Protein AF-A0A936LWY4-F1 (afdb_monomer_lite)

Secondary structure (DSSP, 8-state):
-EEEEE--SSHHHHHHHHHHHHHHHHTT---EEEEE--HHHHHHTT--SSSEEEETTEEEEGGGGGG--GGG-

Radius of gyration: 11.62 Å; chains: 1; bounding box: 25×22×30 Å

Structure (mmCIF, N/CA/C/O backbone):
data_AF-A0A936LWY4-F1
#
_entry.id   AF-A0A9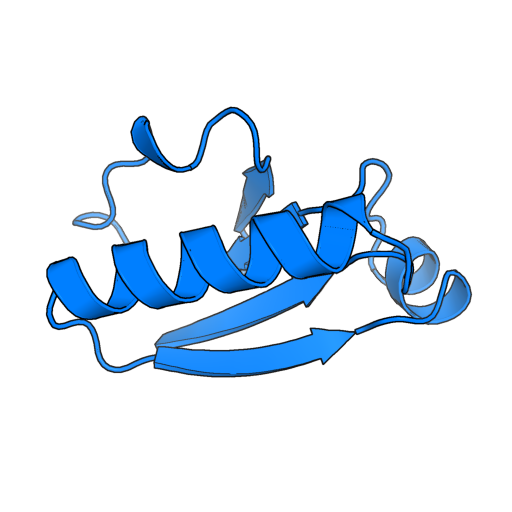36LWY4-F1
#
loop_
_atom_site.group_PDB
_atom_site.id
_atom_site.type_symbol
_atom_site.label_atom_id
_atom_site.label_alt_id
_atom_site.label_comp_id
_atom_site.label_asym_id
_atom_site.label_entity_id
_atom_site.label_seq_id
_atom_site.pdbx_PDB_ins_code
_atom_site.Cartn_x
_atom_site.Cartn_y
_atom_site.Cartn_z
_atom_site.occupancy
_atom_site.B_iso_or_equiv
_atom_site.auth_seq_id
_atom_site.auth_comp_id
_atom_site.auth_asym_id
_atom_site.auth_atom_id
_atom_site.pdbx_PDB_model_num
ATOM 1 N N . MET A 1 1 ? 2.257 6.014 -13.852 1.00 75.56 1 MET A N 1
ATOM 2 C CA . MET A 1 1 ? 1.015 5.641 -13.131 1.00 75.56 1 MET A CA 1
ATOM 3 C C . MET A 1 1 ? 1.092 6.138 -11.690 1.00 75.56 1 MET A C 1
ATOM 5 O O . MET A 1 1 ? 2.172 6.088 -11.121 1.00 75.56 1 MET A O 1
ATOM 9 N N . ILE A 1 2 ? 0.015 6.675 -11.103 1.00 75.25 2 ILE A N 1
ATOM 10 C CA . ILE A 1 2 ? 0.032 7.073 -9.679 1.00 75.25 2 ILE A CA 1
ATOM 11 C C . ILE A 1 2 ? -0.444 5.889 -8.840 1.00 75.25 2 ILE A C 1
ATOM 13 O O . ILE A 1 2 ? -1.507 5.324 -9.106 1.00 75.25 2 ILE A O 1
ATOM 17 N N . VAL A 1 3 ? 0.359 5.534 -7.843 1.00 79.56 3 VAL A N 1
ATOM 18 C CA . VAL A 1 3 ? 0.103 4.481 -6.870 1.00 79.56 3 VAL A CA 1
ATOM 19 C C . VAL A 1 3 ? 0.031 5.126 -5.491 1.00 79.56 3 VAL A C 1
ATOM 21 O O . VAL A 1 3 ? 0.992 5.740 -5.029 1.00 79.56 3 VAL A O 1
ATOM 24 N N . SER A 1 4 ? -1.102 4.985 -4.813 1.00 83.88 4 SER A N 1
ATOM 25 C CA . SER A 1 4 ? -1.257 5.489 -3.444 1.00 83.88 4 SER A CA 1
ATOM 26 C C . SER A 1 4 ? -1.240 4.321 -2.464 1.00 83.88 4 SER A C 1
ATOM 28 O O . SER A 1 4 ? -2.013 3.375 -2.631 1.00 83.88 4 SER A O 1
ATOM 30 N N . LEU A 1 5 ? -0.405 4.379 -1.425 1.00 83.94 5 LEU A N 1
ATOM 31 C CA . LEU A 1 5 ? -0.448 3.408 -0.331 1.00 83.94 5 LEU A CA 1
ATOM 32 C C . LEU A 1 5 ? -1.215 3.953 0.860 1.00 83.94 5 LEU A C 1
ATOM 34 O O . LEU A 1 5 ? -1.034 5.095 1.287 1.00 83.94 5 LEU A O 1
ATOM 38 N N . TYR A 1 6 ? -2.027 3.072 1.429 1.00 84.81 6 TYR A N 1
ATOM 39 C CA . TYR A 1 6 ? -2.834 3.333 2.602 1.00 84.81 6 TYR A CA 1
ATOM 40 C C . TYR A 1 6 ? -2.478 2.329 3.681 1.00 84.81 6 TYR A C 1
ATOM 42 O O . TYR A 1 6 ? -2.553 1.119 3.472 1.00 84.81 6 TYR A O 1
ATOM 50 N N . GLY A 1 7 ? -2.108 2.829 4.849 1.00 82.31 7 GLY A N 1
ATOM 51 C CA . GLY A 1 7 ? -1.817 1.997 6.004 1.00 82.31 7 GLY A CA 1
ATOM 52 C C . GLY A 1 7 ? -1.584 2.829 7.246 1.00 82.31 7 GLY A C 1
ATOM 53 O O . GLY A 1 7 ? -1.217 3.995 7.160 1.00 82.31 7 GLY A O 1
ATOM 54 N N . LEU A 1 8 ? -1.828 2.236 8.410 1.00 82.31 8 LEU A N 1
ATOM 55 C CA . LEU A 1 8 ? -1.432 2.857 9.669 1.00 82.31 8 LEU A CA 1
ATOM 56 C C . LEU A 1 8 ? 0.087 2.747 9.820 1.00 82.31 8 LEU A C 1
ATOM 58 O O . LEU A 1 8 ? 0.641 1.750 9.372 1.00 82.31 8 LEU A O 1
ATOM 62 N N . PRO A 1 9 ? 0.773 3.726 10.434 1.00 79.75 9 PRO A N 1
ATOM 63 C CA . PRO A 1 9 ? 2.226 3.710 10.587 1.00 79.75 9 PRO A CA 1
ATOM 64 C C . PRO A 1 9 ? 2.662 2.700 11.664 1.00 79.75 9 PRO A C 1
ATOM 66 O O . PRO A 1 9 ? 3.144 3.069 12.732 1.00 79.75 9 PRO A O 1
ATOM 69 N N . ASP A 1 10 ? 2.461 1.416 11.383 1.00 82.69 10 ASP A N 1
ATOM 70 C CA . ASP A 1 10 ? 2.899 0.276 12.176 1.00 82.69 10 ASP A CA 1
ATOM 71 C C . ASP A 1 10 ? 3.929 -0.566 11.404 1.00 82.69 10 ASP A C 1
ATOM 73 O O . ASP A 1 10 ? 4.218 -0.329 10.230 1.00 82.69 10 ASP A O 1
ATOM 77 N N . GLU A 1 11 ? 4.517 -1.553 12.079 1.00 79.94 11 GLU A N 1
ATOM 78 C CA . GLU A 1 11 ? 5.541 -2.434 11.504 1.00 79.94 11 GLU A CA 1
ATOM 79 C C . GLU A 1 11 ? 5.067 -3.131 10.216 1.00 79.94 11 GLU A C 1
ATOM 81 O O . GLU A 1 11 ? 5.818 -3.209 9.244 1.00 79.94 11 GLU A O 1
ATOM 86 N N . LYS A 1 12 ? 3.791 -3.536 10.156 1.00 78.62 12 LYS A N 1
ATOM 87 C CA . LYS A 1 12 ? 3.218 -4.229 8.994 1.00 78.62 12 LYS A CA 1
ATOM 88 C C . LYS A 1 12 ? 3.131 -3.316 7.777 1.00 78.62 12 LYS A C 1
ATOM 90 O O . LYS A 1 12 ? 3.373 -3.766 6.658 1.00 78.62 12 LYS A O 1
ATOM 95 N N . TYR A 1 13 ? 2.800 -2.039 7.971 1.00 81.88 13 TYR A N 1
ATOM 96 C CA . TYR A 1 13 ? 2.815 -1.057 6.889 1.00 81.88 13 TYR A CA 1
ATOM 97 C C . TYR A 1 13 ? 4.219 -0.854 6.319 1.00 81.88 13 TYR A C 1
ATOM 99 O O . TYR A 1 13 ? 4.369 -0.809 5.099 1.00 81.88 13 TYR A O 1
ATOM 107 N N . PHE A 1 14 ? 5.249 -0.769 7.165 1.00 84.06 14 PHE A N 1
ATOM 108 C CA . PHE A 1 14 ? 6.622 -0.574 6.693 1.00 84.06 14 PHE A CA 1
ATOM 109 C C . PHE A 1 14 ? 7.153 -1.778 5.912 1.00 84.06 14 PHE A C 1
ATOM 111 O O . PHE A 1 14 ? 7.753 -1.591 4.850 1.00 84.06 14 PHE A O 1
ATOM 118 N N . GLU A 1 15 ? 6.902 -2.998 6.396 1.00 83.75 15 GLU A N 1
ATOM 119 C CA . GLU A 1 15 ? 7.244 -4.225 5.668 1.00 83.75 15 GLU A CA 1
ATOM 120 C C . GLU A 1 15 ? 6.548 -4.271 4.308 1.00 83.75 15 GLU A C 1
ATOM 122 O O . GLU A 1 15 ? 7.181 -4.494 3.274 1.00 83.75 15 GLU A O 1
ATOM 127 N N . TRP A 1 16 ? 5.249 -3.982 4.289 1.00 79.56 16 TRP A N 1
ATOM 128 C CA . TRP A 1 16 ? 4.474 -4.027 3.061 1.00 79.56 16 TRP A CA 1
ATOM 129 C C . TRP A 1 16 ? 4.873 -2.939 2.057 1.00 79.56 16 TRP A C 1
ATOM 131 O O . TRP A 1 16 ? 5.027 -3.221 0.868 1.00 79.56 16 TRP A O 1
ATOM 141 N N . ARG A 1 17 ? 5.120 -1.710 2.523 1.00 84.69 17 ARG A N 1
ATOM 142 C CA . ARG A 1 17 ? 5.643 -0.610 1.701 1.00 84.69 17 ARG A CA 1
ATOM 143 C C . ARG A 1 17 ? 6.918 -1.022 0.975 1.00 84.69 17 ARG A C 1
ATOM 145 O O . ARG A 1 17 ? 7.055 -0.750 -0.214 1.00 84.69 17 ARG A O 1
ATOM 152 N N . LYS A 1 18 ? 7.836 -1.691 1.675 1.00 85.25 18 LYS A N 1
ATOM 153 C CA . LYS A 1 18 ? 9.081 -2.181 1.082 1.00 85.25 18 LYS A CA 1
ATOM 154 C C . LYS A 1 18 ? 8.812 -3.208 -0.021 1.00 85.25 18 LYS A C 1
ATOM 156 O O . LYS A 1 18 ? 9.342 -3.050 -1.115 1.00 85.25 18 LYS A O 1
ATOM 161 N N . MET A 1 19 ? 7.938 -4.184 0.233 1.00 83.25 19 MET A N 1
ATOM 162 C CA . MET A 1 19 ? 7.559 -5.191 -0.767 1.00 83.25 19 MET A CA 1
ATOM 163 C C . MET A 1 19 ? 6.946 -4.570 -2.029 1.00 83.25 19 MET A C 1
ATOM 165 O O . MET A 1 19 ? 7.265 -4.996 -3.134 1.00 83.25 19 MET A O 1
ATOM 169 N N . VAL A 1 20 ? 6.075 -3.563 -1.886 1.00 81.88 20 VAL A N 1
ATOM 170 C CA . VAL A 1 20 ? 5.470 -2.878 -3.042 1.00 81.88 20 VAL A CA 1
ATOM 171 C C . VAL A 1 20 ? 6.528 -2.144 -3.862 1.00 81.88 20 VAL A C 1
ATOM 173 O O . VAL A 1 20 ? 6.503 -2.223 -5.086 1.00 81.88 20 VAL A O 1
ATOM 176 N N . LEU A 1 21 ? 7.462 -1.452 -3.206 1.00 82.12 21 LEU A N 1
ATOM 177 C CA . LEU A 1 21 ? 8.538 -0.734 -3.892 1.00 82.12 21 LEU A CA 1
ATOM 178 C C . LEU A 1 21 ? 9.464 -1.685 -4.660 1.00 82.12 21 LEU A C 1
ATOM 180 O O . LEU A 1 21 ? 9.805 -1.397 -5.804 1.00 82.12 21 LEU A O 1
ATOM 184 N N . GLU A 1 22 ? 9.840 -2.815 -4.054 1.00 84.06 22 GLU A N 1
ATOM 185 C CA . GLU A 1 22 ? 10.648 -3.852 -4.711 1.00 84.06 22 GLU A CA 1
ATOM 186 C C . GLU A 1 22 ? 9.917 -4.417 -5.933 1.00 84.06 22 GLU A C 1
ATOM 188 O O . GLU A 1 22 ? 10.456 -4.409 -7.036 1.00 84.06 22 GLU A O 1
ATOM 193 N N . TYR A 1 23 ? 8.653 -4.805 -5.762 1.00 80.12 23 TYR A N 1
ATOM 194 C CA . TYR A 1 23 ? 7.855 -5.395 -6.831 1.00 80.12 23 TYR A CA 1
ATOM 195 C C . TYR A 1 23 ? 7.619 -4.431 -8.006 1.00 80.12 23 TYR A C 1
ATOM 197 O O . TYR A 1 23 ? 7.757 -4.810 -9.165 1.00 80.12 23 TYR A O 1
ATOM 205 N N . MET A 1 24 ? 7.306 -3.162 -7.732 1.00 77.88 24 MET A N 1
ATOM 206 C CA . MET A 1 24 ? 7.109 -2.166 -8.793 1.00 77.88 24 MET A CA 1
ATOM 207 C C . MET A 1 24 ? 8.412 -1.827 -9.524 1.00 77.88 24 MET A C 1
ATOM 209 O O . MET A 1 24 ? 8.381 -1.553 -10.722 1.00 77.88 24 MET A O 1
ATOM 213 N N . SER A 1 25 ? 9.555 -1.881 -8.830 1.00 80.88 25 SER A N 1
ATOM 214 C CA . SER A 1 25 ? 10.868 -1.719 -9.460 1.00 80.88 25 SER A CA 1
ATOM 215 C C . SER A 1 25 ? 11.204 -2.869 -10.413 1.00 80.88 25 SER A C 1
ATOM 217 O O . SER A 1 25 ? 11.883 -2.631 -11.406 1.00 80.88 25 SER A O 1
ATOM 219 N N . GLU A 1 26 ? 10.763 -4.099 -10.130 1.00 82.50 26 GLU A N 1
ATOM 220 C CA . GLU A 1 26 ? 10.970 -5.253 -11.020 1.00 82.50 26 GLU A CA 1
ATOM 221 C C . GLU A 1 26 ? 10.145 -5.163 -12.309 1.00 82.50 26 GLU A C 1
ATOM 223 O O . GLU A 1 26 ? 10.569 -5.669 -13.346 1.00 82.50 26 GLU A O 1
ATOM 228 N N . LEU A 1 27 ? 8.979 -4.512 -12.256 1.00 76.31 27 LEU A N 1
ATOM 229 C CA . LEU A 1 27 ? 8.092 -4.355 -13.411 1.00 76.31 27 LEU A CA 1
ATOM 230 C C . LEU A 1 27 ? 8.522 -3.242 -14.384 1.00 76.31 27 LEU A C 1
ATOM 232 O O . LEU A 1 27 ? 7.878 -3.089 -15.419 1.00 76.31 27 LEU A O 1
ATOM 236 N N . ASP A 1 28 ? 9.575 -2.476 -14.070 1.00 77.56 28 ASP A N 1
ATOM 237 C CA . ASP A 1 28 ? 10.046 -1.318 -14.856 1.00 77.56 28 ASP A CA 1
ATOM 238 C C . ASP A 1 28 ? 8.920 -0.315 -15.188 1.00 77.56 28 ASP A C 1
ATOM 240 O O . ASP A 1 28 ? 8.847 0.278 -16.264 1.00 77.56 28 ASP A O 1
ATOM 244 N N . VAL A 1 29 ? 7.976 -0.154 -14.255 1.00 71.38 29 VAL A N 1
ATOM 245 C CA . VAL A 1 29 ? 6.839 0.757 -14.409 1.00 71.38 29 VAL A CA 1
ATOM 246 C C . VAL A 1 29 ? 7.189 2.097 -13.778 1.00 71.38 29 VAL A C 1
ATOM 248 O O . VAL A 1 29 ? 7.484 2.166 -12.590 1.00 71.38 29 VAL A O 1
ATOM 251 N N . ASP A 1 30 ? 7.059 3.190 -14.529 1.00 74.06 30 ASP A N 1
ATOM 252 C CA . ASP A 1 30 ? 7.135 4.537 -13.959 1.00 74.06 30 ASP A CA 1
ATOM 253 C C . ASP A 1 30 ? 5.951 4.778 -13.007 1.00 74.06 30 ASP A C 1
ATOM 255 O O . ASP A 1 30 ? 4.806 5.007 -13.434 1.00 74.06 30 ASP A O 1
ATOM 259 N N . PHE A 1 31 ? 6.216 4.751 -11.698 1.00 72.56 31 PHE A N 1
ATOM 260 C CA . PHE A 1 31 ? 5.216 5.011 -10.667 1.00 72.56 31 PHE A CA 1
ATOM 261 C C . PHE A 1 31 ? 5.521 6.269 -9.848 1.00 72.56 31 PHE A C 1
ATOM 263 O O . PHE A 1 31 ? 6.659 6.562 -9.490 1.00 72.56 31 PHE A O 1
ATOM 270 N N . GLN A 1 32 ? 4.468 7.021 -9.530 1.00 73.56 32 GLN A N 1
ATOM 271 C CA . GLN A 1 32 ? 4.502 8.065 -8.506 1.00 73.56 32 GLN A CA 1
ATOM 272 C C . GLN A 1 32 ? 3.822 7.535 -7.255 1.00 73.56 32 GLN A C 1
ATOM 274 O O . GLN A 1 32 ? 2.775 6.896 -7.353 1.00 73.56 32 GLN A O 1
ATOM 279 N N . PHE A 1 33 ? 4.420 7.797 -6.099 1.00 74.19 33 PHE A N 1
ATOM 280 C CA . PHE A 1 33 ? 4.000 7.215 -4.837 1.00 74.19 33 PHE A CA 1
ATOM 281 C C . PHE A 1 33 ? 3.426 8.273 -3.900 1.00 74.19 33 PHE A C 1
ATOM 283 O O . PHE A 1 33 ? 4.102 9.251 -3.580 1.00 74.19 33 PHE A O 1
ATOM 290 N N . GLU A 1 34 ? 2.201 8.053 -3.430 1.00 78.25 34 GLU A N 1
ATOM 291 C CA . GLU A 1 34 ? 1.569 8.893 -2.412 1.00 78.25 34 GLU A CA 1
ATOM 292 C C . GLU A 1 34 ? 1.335 8.102 -1.126 1.00 78.25 34 GLU A C 1
ATOM 294 O O . GLU A 1 34 ? 0.699 7.046 -1.134 1.00 78.25 34 GLU A O 1
ATOM 299 N N . GLU A 1 35 ? 1.816 8.637 -0.004 1.00 74.19 35 GLU A N 1
ATOM 300 C CA . GLU A 1 35 ? 1.592 8.049 1.316 1.00 74.19 35 GLU A CA 1
ATOM 301 C C . GLU A 1 35 ? 0.371 8.667 1.987 1.00 74.19 35 GLU A C 1
ATOM 303 O O . GLU A 1 35 ? 0.315 9.871 2.239 1.00 74.19 35 GLU A O 1
ATOM 308 N N . CYS A 1 36 ? -0.600 7.825 2.331 1.00 72.31 36 CYS A N 1
ATOM 309 C CA . CYS A 1 36 ? -1.736 8.199 3.160 1.00 72.31 36 CYS A CA 1
ATOM 310 C C . CYS A 1 36 ? -1.738 7.358 4.440 1.00 72.31 36 CYS A C 1
ATOM 312 O O . CYS A 1 36 ? -2.118 6.188 4.431 1.00 72.31 36 CYS A O 1
ATOM 314 N N . THR A 1 37 ? -1.335 7.971 5.554 1.00 76.38 37 THR A N 1
ATOM 315 C CA . THR A 1 37 ? -1.076 7.259 6.817 1.00 76.38 37 THR A CA 1
ATOM 316 C C . THR A 1 37 ? -2.100 7.505 7.925 1.00 76.38 37 THR A C 1
ATOM 318 O O . THR A 1 37 ? -2.050 6.854 8.969 1.00 76.38 37 THR A O 1
ATOM 321 N N . SER A 1 38 ? -3.045 8.432 7.740 1.00 78.69 38 SER A N 1
ATOM 322 C CA . SER A 1 38 ? -4.060 8.732 8.755 1.00 78.69 38 SER A CA 1
ATOM 323 C C . SER A 1 38 ? -5.342 7.927 8.539 1.00 78.69 38 SER A C 1
ATOM 325 O O . SER A 1 38 ? -5.850 7.808 7.422 1.00 78.69 38 SER A O 1
ATOM 327 N N . LEU A 1 39 ? -5.906 7.411 9.638 1.00 76.19 39 LEU A N 1
ATOM 328 C CA . LEU A 1 39 ? -7.176 6.679 9.631 1.00 76.19 39 LEU A CA 1
ATOM 329 C C . LEU A 1 39 ? -8.317 7.524 9.032 1.00 76.19 39 LEU A C 1
ATOM 331 O O . LEU A 1 39 ? -9.140 6.999 8.293 1.00 76.19 39 LEU A O 1
ATOM 335 N N . GLU A 1 40 ? -8.340 8.835 9.295 1.00 80.38 40 GLU A N 1
ATOM 336 C CA . GLU A 1 40 ? -9.322 9.762 8.711 1.00 80.38 40 GLU A CA 1
ATOM 337 C C . GLU A 1 40 ? -9.245 9.811 7.181 1.00 80.38 40 GLU A C 1
ATOM 339 O O . GLU A 1 40 ? -10.280 9.739 6.520 1.00 80.38 40 GLU A O 1
ATOM 344 N N . ASN A 1 41 ? -8.039 9.858 6.603 1.00 77.31 41 ASN A N 1
ATOM 345 C CA . ASN A 1 41 ? -7.868 9.853 5.147 1.00 77.31 41 ASN A CA 1
ATOM 346 C C . ASN A 1 41 ? -8.273 8.509 4.531 1.00 77.31 41 ASN A C 1
ATOM 348 O O . ASN A 1 41 ? -8.863 8.478 3.451 1.00 77.31 41 ASN A O 1
ATOM 352 N N . ILE A 1 42 ? -7.972 7.404 5.220 1.00 79.56 42 ILE A N 1
ATOM 353 C CA . ILE A 1 42 ? -8.326 6.042 4.799 1.00 79.56 42 ILE A CA 1
ATOM 354 C C . ILE A 1 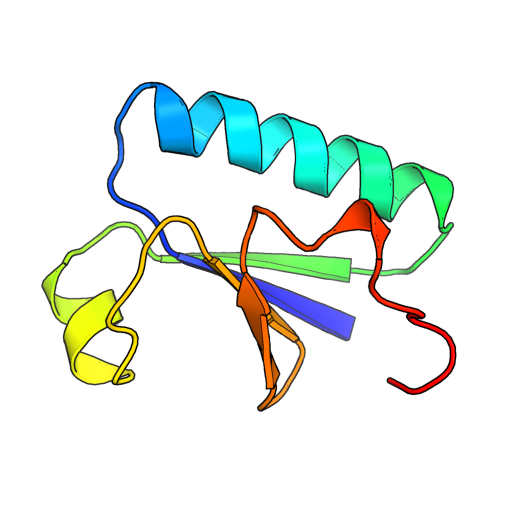42 ? -9.854 5.879 4.780 1.00 79.56 42 ILE A C 1
ATOM 356 O O . ILE A 1 42 ? -10.436 5.512 3.755 1.00 79.56 42 ILE A O 1
ATOM 360 N N . LEU A 1 43 ? -10.520 6.231 5.884 1.00 78.31 43 LEU A N 1
ATOM 361 C CA . LEU A 1 43 ? -11.976 6.149 6.015 1.00 78.31 43 LEU A CA 1
ATOM 362 C C . LEU A 1 43 ? -12.693 7.113 5.063 1.00 78.31 43 LEU A C 1
ATOM 364 O O . LEU A 1 43 ? -13.690 6.733 4.452 1.00 78.31 43 LEU A O 1
ATOM 368 N N . GLY A 1 44 ? -12.163 8.327 4.876 1.00 79.75 44 GLY A N 1
ATOM 369 C CA . GLY A 1 44 ? -12.692 9.315 3.932 1.00 79.75 44 GLY A CA 1
ATOM 370 C C . GLY A 1 44 ? -12.663 8.854 2.471 1.00 79.75 44 GLY A C 1
ATOM 371 O O . GLY A 1 44 ? -13.451 9.335 1.659 1.00 79.75 44 GLY A O 1
ATOM 372 N N . LYS A 1 45 ? -11.808 7.880 2.139 1.00 76.56 45 LYS A N 1
ATOM 373 C CA . LYS A 1 45 ? -11.724 7.245 0.814 1.00 76.56 45 LYS A CA 1
ATOM 374 C C . LYS A 1 45 ? -12.517 5.938 0.709 1.00 76.56 45 LYS A C 1
ATOM 376 O O . LYS A 1 45 ? -12.493 5.297 -0.336 1.00 76.56 45 LYS A O 1
ATOM 381 N N . GLY A 1 46 ? -13.225 5.535 1.769 1.00 79.75 46 GLY A N 1
ATOM 382 C CA . GLY A 1 46 ? -14.016 4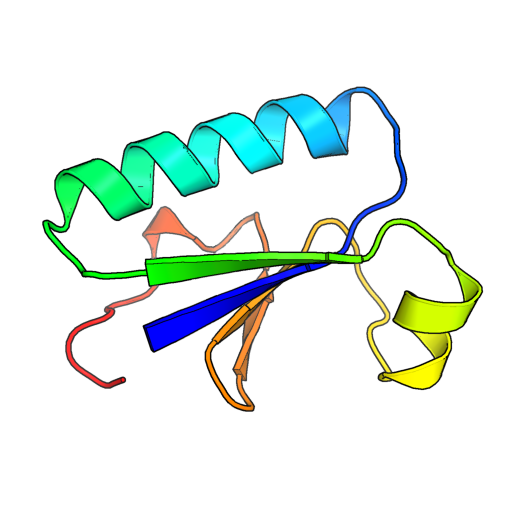.302 1.796 1.00 79.75 46 GLY A CA 1
ATOM 383 C C . GLY A 1 46 ? -13.184 3.017 1.869 1.00 79.75 46 GLY A C 1
ATOM 384 O O . GLY A 1 46 ? -13.724 1.931 1.655 1.00 79.75 46 GLY A O 1
ATOM 385 N N . ILE A 1 47 ? -11.891 3.126 2.182 1.00 82.12 47 ILE A N 1
ATOM 386 C CA . ILE A 1 47 ? -10.991 1.988 2.367 1.00 82.12 47 ILE A CA 1
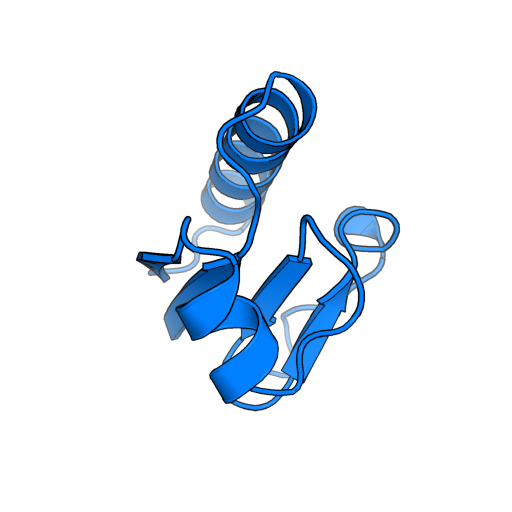ATOM 387 C C . ILE A 1 47 ? -11.271 1.375 3.740 1.00 82.12 47 ILE A C 1
ATOM 389 O O . ILE A 1 47 ? -11.237 2.065 4.759 1.00 82.12 47 ILE A O 1
ATOM 393 N N . LYS A 1 48 ? -11.573 0.075 3.763 1.00 78.25 48 LYS A N 1
ATOM 394 C CA . LYS A 1 48 ? -11.939 -0.655 4.990 1.00 78.25 48 LYS A CA 1
ATOM 395 C C . LYS A 1 48 ? -10.825 -1.548 5.520 1.00 78.25 48 LYS A C 1
ATOM 397 O O . LYS A 1 48 ? -10.781 -1.793 6.720 1.00 78.25 48 LYS A O 1
ATOM 402 N N . ASP A 1 49 ? -9.934 -1.987 4.638 1.00 79.06 49 ASP A N 1
ATOM 403 C CA . ASP A 1 49 ? -8.857 -2.917 4.948 1.00 79.06 49 ASP A CA 1
ATOM 404 C C . ASP A 1 49 ? -7.517 -2.272 4.610 1.00 79.06 49 ASP A C 1
ATOM 406 O O . ASP A 1 49 ? -7.318 -1.768 3.506 1.00 79.06 49 ASP A O 1
ATOM 410 N N . VAL A 1 50 ? -6.606 -2.284 5.580 1.00 80.62 50 VAL A N 1
ATOM 411 C CA . VAL A 1 50 ? -5.241 -1.778 5.445 1.00 80.62 50 VAL A CA 1
ATOM 412 C C . VAL A 1 50 ? -4.235 -2.811 5.974 1.00 80.62 50 VAL A C 1
ATOM 414 O O . VAL A 1 50 ? -4.574 -3.576 6.879 1.00 80.62 50 VAL A O 1
ATOM 417 N N . PRO A 1 51 ? -3.000 -2.843 5.450 1.00 83.06 51 PRO A N 1
ATOM 418 C CA . PRO A 1 51 ? -2.496 -1.961 4.405 1.00 83.06 51 PRO A CA 1
ATOM 419 C C . PRO A 1 51 ? -3.018 -2.331 3.000 1.00 83.06 51 PRO A C 1
ATOM 421 O O . PRO A 1 51 ? -3.221 -3.504 2.692 1.00 83.06 51 PRO A O 1
ATOM 424 N N . CYS A 1 52 ? -3.281 -1.332 2.155 1.00 81.75 52 CYS A N 1
ATOM 425 C CA . CYS A 1 52 ? -3.764 -1.537 0.786 1.00 81.75 52 CYS A CA 1
ATOM 426 C C . CYS A 1 52 ? -3.239 -0.480 -0.183 1.00 81.75 52 CYS A C 1
ATOM 428 O O . CYS A 1 52 ? -2.909 0.645 0.201 1.00 81.75 52 CYS A O 1
ATOM 430 N N . MET A 1 53 ? -3.165 -0.841 -1.459 1.00 83.81 53 MET A N 1
ATOM 431 C CA . MET A 1 53 ? -2.648 0.004 -2.532 1.00 83.81 53 MET A CA 1
ATOM 432 C C . MET A 1 53 ? -3.802 0.424 -3.434 1.00 83.81 53 MET A C 1
ATOM 434 O O . MET A 1 53 ? -4.674 -0.384 -3.725 1.00 83.81 53 MET A O 1
ATOM 438 N N . MET A 1 54 ? -3.813 1.663 -3.908 1.00 82.19 54 MET A N 1
ATOM 439 C CA . MET A 1 54 ? -4.711 2.086 -4.975 1.00 82.19 54 MET A CA 1
ATOM 440 C C . MET A 1 54 ? -3.941 2.342 -6.257 1.00 82.19 54 MET A C 1
ATOM 442 O O . MET A 1 54 ? -2.947 3.065 -6.252 1.00 82.19 54 MET A O 1
ATOM 446 N N . ILE A 1 55 ? -4.462 1.788 -7.348 1.00 80.50 55 ILE A N 1
ATOM 447 C CA . ILE A 1 55 ? -4.009 2.041 -8.712 1.00 80.50 55 ILE A CA 1
ATOM 448 C C . ILE A 1 55 ? -5.204 2.584 -9.493 1.00 80.50 55 ILE A C 1
ATOM 450 O O . ILE A 1 55 ? -6.168 1.863 -9.769 1.00 80.50 55 ILE A O 1
ATOM 454 N N . GLY A 1 56 ? -5.188 3.887 -9.785 1.00 78.25 56 GLY A N 1
ATOM 455 C CA . GLY A 1 56 ? -6.366 4.583 -10.308 1.00 78.25 56 GLY A CA 1
ATOM 456 C C . GLY A 1 56 ? -7.565 4.442 -9.358 1.00 78.25 56 GLY A C 1
ATOM 457 O O . GLY A 1 56 ? -7.493 4.851 -8.202 1.00 78.25 56 GLY A O 1
ATOM 458 N N . ASN A 1 57 ? -8.652 3.822 -9.832 1.00 77.94 57 ASN A N 1
ATOM 459 C CA . ASN A 1 57 ? -9.863 3.552 -9.037 1.00 77.94 57 ASN A CA 1
ATOM 460 C C . ASN A 1 57 ? -9.912 2.130 -8.444 1.00 77.94 57 ASN A C 1
ATOM 462 O O . ASN A 1 57 ? -10.926 1.744 -7.862 1.00 77.94 57 ASN A O 1
ATOM 466 N N . THR A 1 58 ? -8.849 1.337 -8.606 1.00 79.56 58 THR A N 1
ATOM 467 C CA . THR A 1 58 ? -8.808 -0.055 -8.143 1.00 79.56 58 THR A CA 1
ATOM 468 C C . THR A 1 58 ? -8.055 -0.160 -6.828 1.00 79.56 58 THR A C 1
ATOM 470 O O . THR A 1 58 ? -6.918 0.296 -6.724 1.00 79.56 58 THR A O 1
ATOM 473 N N . ILE A 1 59 ? -8.678 -0.797 -5.835 1.00 80.88 59 ILE A N 1
ATOM 474 C CA . ILE A 1 59 ? -8.033 -1.145 -4.567 1.00 80.88 59 ILE A CA 1
ATOM 475 C C . ILE A 1 59 ? -7.401 -2.533 -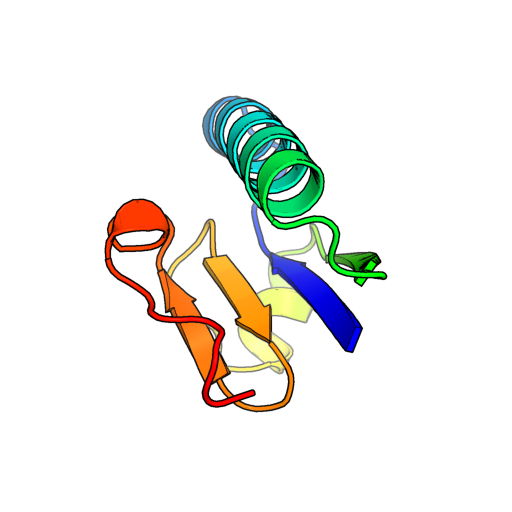4.703 1.00 80.88 59 ILE A C 1
ATOM 477 O O . ILE A 1 59 ? -8.076 -3.526 -4.980 1.00 80.88 59 ILE A O 1
ATOM 481 N N . VAL A 1 60 ? -6.098 -2.592 -4.470 1.00 78.19 60 VAL A N 1
ATOM 482 C CA . VAL A 1 60 ? -5.269 -3.791 -4.452 1.00 78.19 60 VAL A CA 1
ATOM 483 C C . VAL A 1 60 ? -4.938 -4.134 -3.000 1.00 78.19 60 VAL A C 1
ATOM 485 O O . VAL A 1 60 ? -4.278 -3.378 -2.286 1.00 78.19 60 VAL A O 1
ATOM 488 N N . ASP A 1 61 ? -5.413 -5.298 -2.564 1.00 73.19 61 ASP A N 1
ATOM 489 C CA . ASP A 1 61 ? -5.098 -5.874 -1.255 1.00 73.19 61 ASP A CA 1
ATOM 490 C C . ASP A 1 61 ? -3.640 -6.355 -1.224 1.00 73.19 61 ASP A C 1
ATOM 492 O O . ASP A 1 61 ? -3.169 -7.011 -2.162 1.00 73.19 61 ASP A O 1
ATOM 496 N N . TYR A 1 62 ? -2.945 -6.082 -0.119 1.00 67.06 62 TYR A N 1
ATOM 497 C CA . TYR A 1 62 ? -1.578 -6.525 0.121 1.00 67.06 62 TYR A CA 1
ATOM 498 C C . TYR A 1 62 ? -1.376 -8.033 -0.073 1.00 67.06 62 TYR A C 1
ATOM 500 O O . TYR A 1 62 ? -0.344 -8.453 -0.594 1.00 67.06 62 TYR A O 1
ATOM 508 N N . LYS A 1 63 ? -2.372 -8.860 0.276 1.00 70.19 63 LYS A N 1
ATOM 509 C CA . LYS A 1 63 ? -2.296 -10.327 0.139 1.00 70.19 63 LYS A CA 1
ATOM 510 C C . LYS A 1 63 ? -2.328 -10.803 -1.308 1.00 70.19 63 LYS A C 1
ATOM 512 O O . LYS A 1 63 ? -2.025 -11.961 -1.577 1.00 70.19 63 LYS A O 1
ATOM 517 N N . LYS A 1 64 ? -2.755 -9.939 -2.228 1.00 72.12 64 LYS A N 1
ATOM 518 C CA . LYS A 1 64 ? -2.997 -10.276 -3.632 1.00 72.12 64 LYS A CA 1
ATOM 519 C C . LYS A 1 64 ? -2.036 -9.574 -4.582 1.00 72.12 64 LYS A C 1
ATOM 521 O O . LYS A 1 64 ? -2.140 -9.809 -5.781 1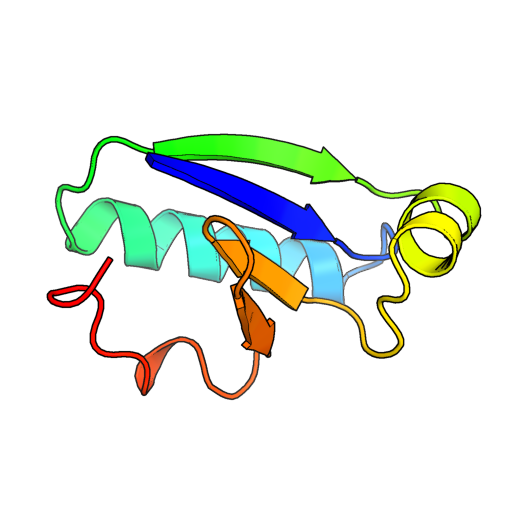.00 72.12 64 LYS A O 1
ATOM 526 N N . LEU A 1 65 ? -1.085 -8.784 -4.076 1.00 70.38 65 LEU A N 1
ATOM 527 C CA . LEU A 1 65 ? -0.136 -8.008 -4.883 1.00 70.38 65 LEU A CA 1
ATOM 528 C C . LEU A 1 65 ? 0.556 -8.861 -5.961 1.00 70.38 65 LEU A C 1
ATOM 530 O O . LEU A 1 65 ? 0.556 -8.483 -7.128 1.00 70.38 65 LEU A O 1
ATOM 534 N N . ALA A 1 66 ? 1.051 -10.044 -5.580 1.00 65.88 66 ALA A N 1
ATOM 535 C CA . ALA A 1 66 ? 1.735 -10.982 -6.476 1.00 65.88 66 ALA A CA 1
ATOM 536 C C . ALA A 1 66 ? 0.814 -11.681 -7.496 1.00 65.88 66 ALA A C 1
ATOM 538 O O . ALA A 1 66 ? 1.295 -12.348 -8.406 1.00 65.88 66 ALA A O 1
ATOM 539 N N . THR A 1 67 ? -0.508 -11.575 -7.330 1.00 68.00 67 THR A N 1
ATOM 540 C CA . THR A 1 67 ? -1.506 -12.190 -8.225 1.00 68.00 67 THR A CA 1
ATOM 541 C C . THR A 1 67 ? -2.141 -11.202 -9.199 1.00 68.00 67 THR A C 1
ATOM 543 O O . THR A 1 67 ? -2.896 -11.620 -10.075 1.00 68.00 67 THR A O 1
ATOM 546 N N . TYR A 1 68 ? -1.873 -9.903 -9.050 1.00 66.44 68 TYR A N 1
ATOM 547 C CA . TYR A 1 68 ? -2.380 -8.902 -9.981 1.00 66.44 68 TYR A CA 1
ATOM 548 C C . TYR A 1 68 ? -1.563 -8.926 -11.276 1.00 66.44 68 TYR A C 1
ATOM 550 O O . TYR A 1 68 ? -0.338 -8.881 -11.243 1.00 66.44 68 TYR A O 1
ATOM 558 N N . ASN A 1 69 ? -2.252 -8.998 -12.419 1.00 63.66 69 ASN A N 1
ATOM 559 C CA . ASN A 1 69 ? -1.640 -8.740 -13.719 1.00 63.66 69 ASN A CA 1
ATOM 560 C C . ASN A 1 69 ? -1.763 -7.238 -14.026 1.00 63.66 69 ASN A C 1
ATOM 562 O O . ASN A 1 69 ? -2.875 -6.729 -14.190 1.00 63.66 69 ASN A O 1
ATOM 566 N N . TYR A 1 70 ? -0.624 -6.547 -14.078 1.00 61.97 70 TYR A N 1
ATOM 567 C CA . TYR A 1 70 ? -0.537 -5.096 -14.250 1.00 61.97 70 TYR A CA 1
ATOM 568 C C . TYR A 1 70 ? -0.603 -4.647 -15.716 1.00 61.97 70 TYR A C 1
ATOM 570 O O . TYR A 1 70 ? -0.726 -3.455 -15.970 1.00 61.97 70 TYR A O 1
ATOM 578 N N . GLU A 1 71 ? -0.612 -5.580 -16.675 1.00 58.56 71 GLU A N 1
ATOM 579 C CA . GLU A 1 71 ? -0.738 -5.294 -18.116 1.00 58.56 71 GLU A CA 1
ATOM 580 C C . GLU A 1 71 ? -2.095 -4.674 -18.513 1.00 58.56 71 GLU A C 1
ATOM 582 O O . GLU A 1 71 ? -2.270 -4.260 -19.656 1.00 58.56 71 GLU A O 1
ATOM 587 N N . ASN A 1 72 ? -3.068 -4.622 -17.594 1.00 53.06 72 ASN A N 1
ATOM 588 C CA . ASN A 1 72 ? -4.422 -4.111 -17.842 1.00 53.06 72 ASN A CA 1
ATOM 589 C C . ASN A 1 72 ? -4.702 -2.723 -17.227 1.00 53.06 72 ASN A C 1
ATOM 591 O O . ASN A 1 72 ? -5.868 -2.319 -17.197 1.00 53.06 72 ASN A O 1
ATOM 595 N N . PHE A 1 73 ? -3.685 -2.022 -16.709 1.00 55.28 73 PHE A N 1
ATOM 596 C CA . PHE A 1 73 ? -3.820 -0.671 -16.138 1.00 55.28 73 PHE A CA 1
ATOM 597 C C . PHE A 1 73 ? -3.286 0.429 -17.056 1.00 55.28 73 PHE A C 1
ATOM 599 O O . PHE A 1 73 ? -2.263 0.199 -17.736 1.00 55.28 73 PHE A O 1
#

pLDDT: mean 76.98, std 6.85, range [53.06, 85.25]

Sequence (73 aa):
MIVSLYGLPDEKYFEWRKMVLEYMSELDVDFQFEECTSLENILGKGIKDVPCMMIGNTIVDYKKLATYNYENF

Foldseek 3Di:
DEKEWEAAPDPVSVVLVVVVVVVCVVVVDDYDYHYDHDPCVCVVLVNDDPGWMDDPNDIGDSVCPVVDDPPVD